Protein AF-A0AAD0YWC1-F1 (afdb_monomer)

Organism: Chryseobacterium indologenes (NCBI:txid253)

Mean predicted aligned error: 8.87 Å

pLDDT: mean 83.75, std 15.55, range [43.84, 98.12]

Nearest PDB structures (foldseek):
  6nob-assembly1_A  TM=5.459E-01  e=6.548E-01  Bifidobacterium adolescentis ATCC 15703
  4rtd-assembly1_A  TM=4.512E-01  e=3.968E+00  Escherichia coli K-12
  8ges-assembly2_C  TM=3.542E-01  e=1.287E+00  Roseburia hominis
  7u3b-assembly2_F  TM=3.006E-01  e=9.179E-01  Streptomyces venezuelae
  7u39-assembly1_E  TM=3.253E-01  e=2.391E+00  Streptomyces venezuelae

Sequence (137 aa):
MKKLCKIFFFLFIVIFTFSCSSNKVRYTFIPEEKDNKSINVNDLKLLLHLYNEKDILKNILIKTDRGNILYSNEGVFKKKTEFKELELPKDTKSLITIYNNKKNRIEVKKNYKYLYIEFRGSDLLEIVYTTEKPAFI

Foldseek 3Di:
DVVVVVVVVVVVVVVVVVPQDAFAEAEAEDDDDPPDDDPPLQQAKEKEKAAFDPPFWWFKWKAFPVGHTFDGDGGTDPDRIDMDITTDDRPGQWIWMQTLNHTDIGGDDSSARYWYWYDDGRGYIYTYGHNDDDDDD

Structure (mmCIF, N/CA/C/O backbone):
data_AF-A0AAD0YWC1-F1
#
_entry.id   AF-A0AAD0YWC1-F1
#
loop_
_atom_site.group_PDB
_atom_site.id
_atom_site.type_symbol
_atom_site.label_atom_id
_atom_site.label_alt_id
_atom_site.label_comp_id
_atom_site.label_asym_id
_atom_site.label_entity_id
_atom_site.label_seq_id
_atom_site.pdbx_PDB_ins_code
_atom_site.Cartn_x
_atom_site.Cartn_y
_atom_s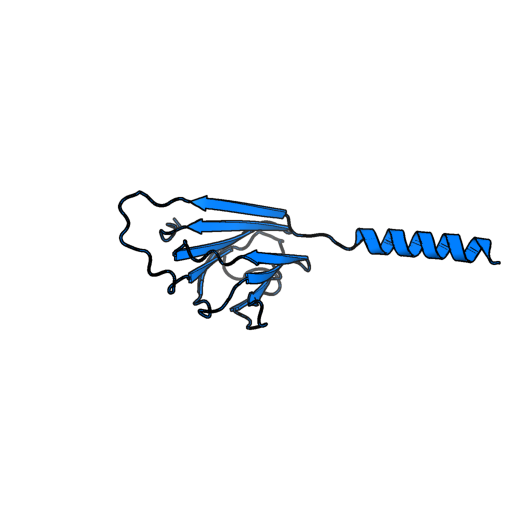ite.Cartn_z
_atom_site.occupancy
_atom_site.B_iso_or_equiv
_atom_site.auth_seq_id
_atom_site.auth_comp_id
_atom_site.auth_asym_id
_atom_site.auth_atom_id
_atom_site.pdbx_P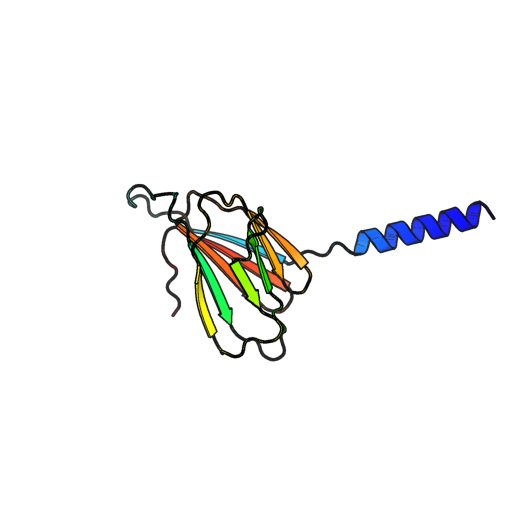DB_model_num
ATOM 1 N N . MET A 1 1 ? -18.291 22.833 -43.891 1.00 50.78 1 MET A N 1
ATOM 2 C CA . MET A 1 1 ? -17.442 22.961 -42.677 1.00 50.78 1 MET A CA 1
ATOM 3 C C . MET A 1 1 ? -18.086 22.431 -41.385 1.00 50.78 1 MET A C 1
ATOM 5 O O . MET A 1 1 ? -17.398 21.740 -40.650 1.00 50.78 1 MET A O 1
ATOM 9 N N . LYS A 1 2 ? -19.391 22.632 -41.113 1.00 50.75 2 LYS A N 1
ATOM 10 C CA . LYS A 1 2 ? -20.045 22.167 -39.859 1.00 50.75 2 LYS A CA 1
ATOM 11 C C . LYS A 1 2 ? -20.023 20.639 -39.600 1.00 50.75 2 LYS A C 1
ATOM 13 O O . LYS A 1 2 ? -20.012 20.231 -38.444 1.00 50.75 2 LYS A O 1
ATOM 18 N N . LYS A 1 3 ? -20.009 19.790 -40.642 1.00 52.44 3 LYS A N 1
ATOM 19 C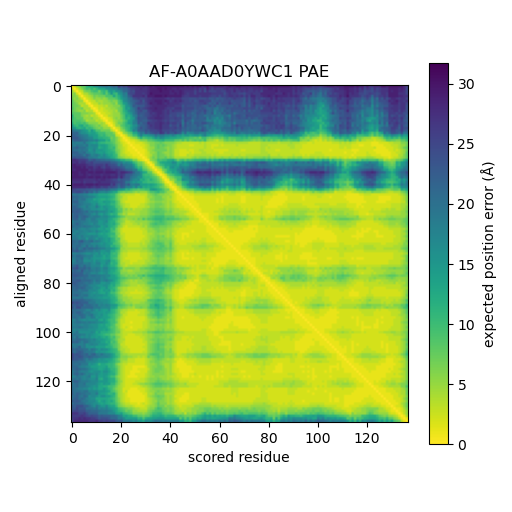 CA . LYS A 1 3 ? -19.973 18.313 -40.502 1.00 52.44 3 LYS A CA 1
ATOM 20 C C . LYS A 1 3 ? -18.582 17.758 -40.139 1.00 52.44 3 LYS A C 1
ATOM 22 O O . LYS A 1 3 ? -18.509 16.812 -39.366 1.00 52.44 3 LYS A O 1
ATOM 27 N N . LEU A 1 4 ? -17.501 18.376 -40.628 1.00 55.31 4 LEU A N 1
ATOM 28 C CA . LEU A 1 4 ? -16.116 17.970 -40.329 1.00 55.31 4 LEU A CA 1
ATOM 29 C C . LEU A 1 4 ? -15.742 18.256 -38.866 1.00 55.31 4 LEU A C 1
ATOM 31 O O . LEU A 1 4 ? -15.158 17.396 -38.216 1.00 55.31 4 LEU A O 1
ATOM 35 N N . CYS A 1 5 ? -16.174 19.394 -38.305 1.00 57.56 5 CYS A N 1
ATOM 36 C CA . CYS A 1 5 ? -15.966 19.697 -36.882 1.00 57.56 5 CYS A CA 1
ATOM 37 C C . CYS A 1 5 ? -16.608 18.663 -35.945 1.00 57.56 5 CYS A C 1
ATOM 39 O O . CYS A 1 5 ? -16.010 18.323 -34.931 1.00 57.56 5 CYS A O 1
ATOM 41 N N . LYS A 1 6 ? -17.794 18.131 -36.280 1.00 58.00 6 LYS A N 1
ATOM 42 C CA . LYS A 1 6 ? -18.452 17.103 -35.454 1.00 58.00 6 LYS A CA 1
ATOM 43 C C . LYS A 1 6 ? -17.664 15.792 -35.415 1.00 58.00 6 LYS A C 1
ATOM 45 O O . LYS A 1 6 ? -17.596 15.176 -34.361 1.00 58.00 6 LYS A O 1
ATOM 50 N N . ILE A 1 7 ? -17.049 15.396 -36.531 1.00 65.00 7 ILE A N 1
ATOM 51 C CA . ILE A 1 7 ? -16.244 14.167 -36.625 1.00 65.00 7 ILE A CA 1
ATOM 52 C C . ILE A 1 7 ? -14.958 14.301 -35.804 1.00 65.00 7 ILE A C 1
ATOM 54 O O . ILE A 1 7 ? -14.653 13.414 -35.014 1.00 65.00 7 ILE A O 1
ATOM 58 N N . PHE A 1 8 ? -14.253 15.432 -35.916 1.00 62.03 8 PHE A N 1
ATOM 59 C CA . PHE A 1 8 ? -13.064 15.699 -35.098 1.00 62.03 8 PHE A CA 1
ATOM 60 C C . PHE A 1 8 ? -13.385 15.756 -33.600 1.00 62.03 8 PHE A C 1
ATOM 62 O O . PHE A 1 8 ? -12.630 15.221 -32.794 1.00 62.03 8 PHE A O 1
ATOM 69 N N . PHE A 1 9 ? -14.526 16.340 -33.223 1.00 62.38 9 PHE A N 1
ATOM 70 C CA . PHE A 1 9 ? -14.965 16.388 -31.828 1.00 62.38 9 PHE A CA 1
ATOM 71 C C . PHE A 1 9 ? -15.286 14.991 -31.275 1.00 62.38 9 PHE A C 1
ATOM 73 O O . PHE A 1 9 ? -14.895 14.662 -30.159 1.00 62.38 9 PHE A O 1
ATOM 80 N N . PHE A 1 10 ? -15.931 14.136 -32.075 1.00 63.47 10 PHE A N 1
ATOM 81 C CA . PHE A 1 10 ? -16.217 12.751 -31.695 1.00 63.47 10 PHE A CA 1
ATOM 82 C C . PHE A 1 10 ? -14.931 11.921 -31.561 1.00 63.47 10 PHE A C 1
ATOM 84 O O . PHE A 1 10 ? -14.783 11.171 -30.601 1.00 63.47 10 PHE A O 1
ATOM 91 N N . LEU A 1 11 ? -13.965 12.113 -32.468 1.00 63.31 11 LEU A N 1
ATOM 92 C CA . LEU A 1 11 ? -12.658 11.452 -32.411 1.00 63.31 11 LEU A CA 1
ATOM 93 C C . LEU A 1 11 ? -11.869 11.859 -31.153 1.00 63.31 11 LEU A C 1
ATOM 95 O O . LEU A 1 11 ? -11.266 11.012 -30.500 1.00 63.31 11 LEU A O 1
ATOM 99 N N . PHE A 1 12 ? -11.921 13.140 -30.775 1.00 61.75 12 PHE A N 1
ATOM 100 C CA . PHE A 1 12 ? -11.259 13.662 -29.577 1.00 61.75 12 PHE A CA 1
ATOM 101 C C . PHE A 1 12 ? -11.865 13.092 -28.284 1.00 61.75 12 PHE A C 1
ATOM 103 O O . PHE A 1 12 ? -11.129 12.707 -27.380 1.00 61.75 12 PHE A O 1
ATOM 110 N N . ILE A 1 13 ? -13.195 12.952 -28.217 1.00 62.66 13 ILE A N 1
ATOM 111 C CA . ILE A 1 13 ? -13.880 12.311 -27.081 1.00 62.66 13 ILE A CA 1
ATOM 112 C C . ILE A 1 13 ? -13.469 10.839 -26.959 1.00 62.66 13 ILE A C 1
ATOM 114 O O . ILE A 1 13 ? -13.142 10.388 -25.863 1.00 62.66 13 ILE A O 1
ATOM 118 N N . VAL A 1 14 ? -13.424 10.104 -28.075 1.00 60.19 14 VAL A N 1
ATOM 119 C CA . VAL A 1 14 ? -13.017 8.690 -28.079 1.00 60.19 14 VAL A CA 1
ATOM 120 C C . VAL A 1 14 ? -11.582 8.539 -27.558 1.00 60.19 14 VAL A C 1
ATOM 122 O O . VAL A 1 14 ? -11.350 7.732 -26.659 1.00 60.19 14 VAL A O 1
ATOM 125 N N . ILE A 1 15 ? -10.641 9.375 -28.011 1.00 60.12 15 ILE A N 1
ATOM 126 C CA . ILE A 1 15 ? -9.244 9.364 -27.533 1.00 60.12 15 ILE A CA 1
ATOM 127 C C . ILE A 1 15 ? -9.156 9.666 -26.026 1.00 60.12 15 ILE A C 1
ATOM 129 O O . ILE A 1 15 ? -8.411 8.998 -25.309 1.00 60.12 15 ILE A O 1
ATOM 133 N N . PHE A 1 16 ? -9.951 10.613 -25.514 1.00 55.38 16 PHE A N 1
ATOM 134 C CA . PHE A 1 16 ? -9.962 10.947 -24.085 1.00 55.38 16 PHE A CA 1
ATOM 135 C C . PHE A 1 16 ? -10.535 9.828 -23.202 1.00 55.38 16 PHE A C 1
ATOM 137 O O . PHE A 1 16 ? -10.080 9.650 -22.071 1.00 55.38 16 PHE A O 1
ATOM 144 N N . THR A 1 17 ? -11.479 9.027 -23.706 1.00 54.66 17 THR A N 1
ATOM 145 C CA . THR A 1 17 ? -12.059 7.915 -22.930 1.00 54.66 17 THR A CA 1
ATOM 146 C C . THR A 1 17 ? -11.120 6.716 -22.752 1.00 54.66 17 THR A C 1
ATOM 148 O O . THR A 1 17 ? -11.257 5.987 -21.772 1.00 54.66 17 THR A O 1
ATOM 151 N N . PHE A 1 18 ? -10.114 6.539 -23.620 1.00 51.84 18 PHE A N 1
ATOM 152 C CA . PHE A 1 18 ? -9.137 5.442 -23.506 1.00 51.84 18 PHE A CA 1
ATOM 153 C C . PHE A 1 18 ? -8.003 5.704 -22.502 1.00 51.84 18 PHE A C 1
ATOM 155 O O . PHE A 1 18 ? -7.241 4.795 -22.178 1.00 51.84 18 PHE A O 1
ATOM 162 N N . SER A 1 19 ? -7.885 6.923 -21.968 1.00 50.22 19 SER A N 1
ATOM 163 C CA . SER A 1 19 ? -6.762 7.305 -21.100 1.00 50.22 19 SER A CA 1
ATOM 164 C C . SER A 1 19 ? -6.906 6.854 -19.637 1.00 50.22 19 SER A C 1
ATOM 166 O O . SER A 1 19 ? -5.973 7.036 -18.851 1.00 50.22 19 SER A O 1
ATOM 168 N N . CYS A 1 20 ? -8.040 6.281 -19.224 1.00 57.75 20 CYS A N 1
ATOM 169 C CA . CYS A 1 20 ? -8.282 5.950 -17.819 1.00 57.75 20 CYS A CA 1
ATOM 170 C C . CYS A 1 20 ? -7.922 4.486 -17.504 1.00 57.75 20 CYS A C 1
ATOM 172 O O . CYS A 1 20 ? -8.798 3.663 -17.252 1.00 57.75 20 CYS A O 1
ATOM 174 N N . SER A 1 21 ? -6.627 4.146 -17.523 1.00 69.06 21 SER A N 1
ATOM 175 C CA . SER A 1 21 ? -6.161 2.820 -17.085 1.00 69.06 21 SER A CA 1
ATOM 176 C C . SER A 1 21 ? -5.861 2.804 -15.580 1.00 69.06 21 SER A C 1
ATOM 178 O O . SER A 1 21 ? -5.118 3.652 -15.079 1.00 69.06 21 SER A O 1
ATOM 180 N N . SER A 1 22 ? -6.422 1.840 -14.850 1.00 77.25 22 SER A N 1
ATOM 181 C CA . SER A 1 22 ? -6.064 1.562 -13.453 1.00 77.25 22 SER A CA 1
ATOM 182 C C . SER A 1 22 ? -5.014 0.453 -13.370 1.00 77.25 22 SER A C 1
ATOM 184 O O . SER A 1 22 ? -4.742 -0.250 -14.352 1.00 77.25 22 SER A O 1
ATOM 186 N N . ASN A 1 23 ? -4.402 0.284 -12.196 1.00 89.44 23 ASN A N 1
ATOM 187 C CA . ASN A 1 23 ? -3.658 -0.946 -11.932 1.00 89.44 23 ASN A CA 1
ATOM 188 C C . ASN A 1 23 ? -4.640 -2.108 -11.778 1.00 89.44 23 ASN A C 1
ATOM 190 O O . ASN A 1 23 ? -5.819 -1.910 -11.465 1.00 89.44 23 ASN A O 1
ATOM 194 N N . LYS A 1 24 ? -4.145 -3.327 -11.987 1.00 93.06 24 LYS A N 1
ATOM 195 C CA . LYS A 1 24 ? -4.835 -4.522 -11.511 1.00 93.06 24 LYS A CA 1
ATOM 196 C C . LYS A 1 24 ? -4.700 -4.526 -9.997 1.00 93.06 24 LYS A C 1
ATOM 198 O O . LYS A 1 24 ? -3.595 -4.389 -9.479 1.00 93.06 24 LYS A O 1
ATOM 203 N N . VAL A 1 25 ? -5.814 -4.660 -9.291 1.00 94.19 25 VAL A N 1
ATOM 204 C CA . VAL A 1 25 ? -5.824 -4.660 -7.829 1.00 94.19 25 VAL A CA 1
ATOM 205 C C . VAL A 1 25 ? -6.472 -5.946 -7.351 1.00 94.19 25 VAL A C 1
ATOM 207 O O . VAL A 1 25 ? -7.592 -6.260 -7.750 1.00 94.19 25 VAL A O 1
ATOM 210 N N . ARG A 1 26 ? -5.756 -6.704 -6.521 1.00 95.56 26 ARG A N 1
ATOM 211 C CA . ARG A 1 26 ? -6.263 -7.915 -5.873 1.00 95.56 26 ARG A CA 1
ATOM 212 C C . ARG A 1 26 ? -6.383 -7.668 -4.384 1.00 95.56 26 ARG A C 1
ATOM 214 O O . ARG A 1 26 ? -5.447 -7.165 -3.770 1.00 95.56 26 ARG A O 1
ATOM 221 N N . TYR A 1 27 ? -7.528 -8.038 -3.830 1.00 94.81 27 TYR A N 1
ATOM 222 C CA . TYR A 1 27 ? -7.821 -7.897 -2.414 1.00 94.81 27 TYR A CA 1
ATOM 223 C C . TYR A 1 27 ? -7.935 -9.268 -1.765 1.00 94.81 27 TYR A C 1
ATOM 225 O O . TYR A 1 27 ? -8.699 -10.110 -2.234 1.00 94.81 27 TYR A O 1
ATOM 233 N N . THR A 1 28 ? -7.231 -9.442 -0.656 1.00 94.19 28 THR A N 1
ATOM 234 C CA . THR A 1 28 ? -7.355 -10.599 0.226 1.00 94.19 28 THR A CA 1
ATOM 235 C C . THR A 1 28 ? -7.749 -10.106 1.610 1.00 94.19 28 THR A C 1
ATOM 237 O O . THR A 1 28 ? -7.172 -9.155 2.137 1.00 94.19 28 THR A O 1
ATOM 240 N N . PHE A 1 29 ? -8.739 -10.760 2.204 1.00 90.94 29 PHE A N 1
ATOM 241 C CA . PHE A 1 29 ? -9.217 -10.471 3.549 1.00 90.94 29 PHE A CA 1
ATOM 242 C C . PHE A 1 29 ? -8.980 -11.716 4.392 1.00 90.94 29 PHE A C 1
ATOM 244 O O . PHE A 1 29 ? -9.612 -12.739 4.143 1.00 90.94 29 PHE A O 1
ATOM 251 N N . ILE A 1 30 ? -8.055 -11.642 5.346 1.00 87.00 30 ILE A N 1
ATOM 252 C CA . ILE A 1 30 ? -7.760 -12.746 6.261 1.00 87.00 30 ILE A CA 1
ATOM 253 C C . ILE A 1 30 ? -8.623 -12.528 7.509 1.00 87.00 30 ILE A C 1
ATOM 255 O O . ILE A 1 30 ? -8.375 -11.567 8.243 1.00 87.00 30 ILE A O 1
ATOM 259 N N . PRO A 1 31 ? -9.695 -13.318 7.709 1.00 72.12 31 PRO A N 1
ATOM 260 C CA . PRO A 1 31 ? -10.554 -13.177 8.877 1.00 72.12 31 PRO A CA 1
ATOM 261 C C . PRO A 1 31 ? -9.808 -13.583 10.152 1.00 72.12 31 PRO A C 1
ATOM 263 O O . PRO A 1 31 ? -8.897 -14.405 10.111 1.00 72.12 31 PRO A O 1
ATOM 266 N N . GLU A 1 32 ? -10.218 -13.014 11.283 1.00 66.88 32 GLU A N 1
ATOM 267 C CA . GLU A 1 32 ? -9.710 -13.408 12.598 1.00 66.88 32 GLU A CA 1
ATOM 268 C C . GLU A 1 32 ? -10.087 -14.844 12.957 1.00 66.88 32 GLU A C 1
ATOM 270 O O . GLU A 1 32 ? -11.216 -15.282 12.719 1.00 66.88 32 GLU A O 1
ATOM 275 N N . GLU A 1 33 ? -9.177 -15.539 13.638 1.00 62.59 33 GLU A N 1
ATOM 276 C CA . GLU A 1 33 ? -9.574 -16.623 14.530 1.00 62.59 33 GLU A CA 1
ATOM 277 C C . GLU A 1 33 ? -10.397 -16.037 15.690 1.00 62.59 33 GLU A C 1
ATOM 279 O O . GLU A 1 33 ? -10.063 -14.988 16.245 1.00 62.59 33 GLU A O 1
ATOM 284 N N . LYS A 1 34 ? -11.507 -16.705 16.035 1.00 57.56 34 LYS A N 1
ATOM 285 C CA . LYS A 1 34 ? -12.596 -16.203 16.902 1.00 57.56 34 LYS A CA 1
ATOM 286 C C . LYS A 1 34 ? -12.176 -15.754 18.313 1.00 57.56 34 LYS A C 1
ATOM 288 O O . LYS A 1 34 ? -12.987 -15.134 18.996 1.00 57.56 34 LYS A O 1
ATOM 293 N N . ASP A 1 35 ? -10.944 -16.031 18.729 1.00 56.06 35 ASP A N 1
ATOM 294 C CA . ASP A 1 35 ? -10.462 -15.842 20.101 1.00 56.06 35 ASP A CA 1
ATOM 295 C C . ASP A 1 35 ? -9.613 -14.575 20.310 1.00 56.06 35 ASP A C 1
ATOM 297 O O . ASP A 1 35 ? -9.139 -14.309 21.421 1.00 56.06 35 ASP A O 1
ATOM 301 N N . ASN A 1 36 ? -9.424 -13.745 19.278 1.00 52.41 36 ASN A N 1
ATOM 302 C CA . ASN A 1 36 ? -8.609 -12.542 19.412 1.00 52.41 36 ASN A CA 1
ATOM 303 C C . ASN A 1 36 ? -9.355 -11.415 20.151 1.00 52.41 36 ASN A C 1
ATOM 305 O O . ASN A 1 36 ? -10.312 -10.813 19.666 1.00 52.41 36 ASN A O 1
ATOM 309 N N . LYS A 1 37 ? -8.873 -11.127 21.367 1.00 55.34 37 LYS A N 1
ATOM 310 C CA . LYS A 1 37 ? -9.246 -9.987 22.218 1.00 55.34 37 LYS A CA 1
ATOM 311 C C . LYS A 1 37 ? -9.399 -8.709 21.389 1.00 55.34 37 LYS A C 1
ATOM 313 O O . LYS A 1 37 ? -8.536 -8.419 20.561 1.00 55.34 37 LYS A O 1
ATOM 318 N N . SER A 1 38 ? -10.461 -7.949 21.677 1.00 56.34 38 SER A N 1
ATOM 319 C CA . SER A 1 38 ? -10.868 -6.704 21.009 1.00 56.34 38 SER A CA 1
ATOM 320 C C . SER A 1 38 ? -9.700 -5.974 20.343 1.00 56.34 38 SER A C 1
ATOM 322 O O . SER A 1 38 ? -8.850 -5.392 21.027 1.00 56.34 38 SER A O 1
ATOM 324 N N . ILE A 1 39 ? -9.645 -6.007 19.011 1.00 58.34 39 ILE A N 1
ATOM 325 C CA . ILE A 1 39 ? -8.677 -5.222 18.251 1.00 58.34 39 ILE A CA 1
ATOM 326 C C . ILE A 1 39 ? -8.797 -3.766 18.706 1.00 58.34 39 ILE A C 1
ATOM 328 O O . ILE A 1 39 ? -9.868 -3.168 18.579 1.00 58.34 39 ILE A O 1
ATOM 332 N N . ASN A 1 40 ? -7.708 -3.170 19.200 1.00 63.56 40 ASN A N 1
ATOM 333 C CA . ASN A 1 40 ? -7.649 -1.719 19.283 1.00 63.56 40 ASN A CA 1
ATOM 334 C C . ASN A 1 40 ? -7.539 -1.184 17.853 1.00 63.56 40 ASN A C 1
ATOM 336 O O . ASN A 1 40 ? -6.465 -1.063 17.271 1.00 63.56 40 ASN A O 1
ATOM 340 N N . VAL A 1 41 ? -8.707 -0.913 17.289 1.00 57.53 41 VAL A N 1
ATOM 341 C CA . VAL A 1 41 ? -8.993 -0.452 15.927 1.00 57.53 41 VAL A CA 1
ATOM 342 C C . VAL A 1 41 ? -8.167 0.787 15.519 1.00 57.53 41 VAL A C 1
ATOM 344 O O . VAL A 1 41 ? -8.084 1.143 14.344 1.00 57.53 41 VAL A O 1
ATOM 347 N N . ASN A 1 42 ? -7.573 1.474 16.498 1.00 63.56 42 ASN A N 1
ATOM 348 C CA . ASN A 1 42 ? -6.828 2.714 16.321 1.00 63.56 42 ASN A CA 1
ATOM 349 C C . ASN A 1 42 ? -5.331 2.529 16.019 1.00 63.56 42 ASN A C 1
ATOM 351 O O . ASN A 1 42 ? -4.684 3.530 15.718 1.00 63.56 42 ASN A O 1
ATOM 355 N N . ASP A 1 43 ? -4.805 1.300 16.053 1.00 74.38 43 ASP A N 1
ATOM 356 C CA . ASP A 1 43 ? -3.370 1.007 15.877 1.00 74.38 43 ASP A CA 1
ATOM 357 C C . ASP A 1 43 ? -3.057 0.356 14.512 1.00 74.38 43 ASP A C 1
ATOM 359 O O . ASP A 1 43 ? -2.122 -0.434 14.382 1.00 74.38 43 ASP A O 1
ATOM 363 N N . LEU A 1 44 ? -3.868 0.645 13.485 1.00 86.44 44 LEU A N 1
ATOM 364 C CA . LEU A 1 44 ? -3.701 0.065 12.152 1.00 86.44 44 LEU A CA 1
ATOM 365 C C . LEU A 1 44 ? -2.377 0.512 11.517 1.00 86.44 44 LEU A C 1
ATOM 367 O O . LEU A 1 44 ? -2.129 1.707 11.350 1.00 86.44 44 LEU A O 1
ATOM 371 N N . LYS A 1 45 ? -1.563 -0.455 11.085 1.00 92.38 45 LYS A N 1
ATOM 372 C CA . LYS A 1 45 ? -0.271 -0.207 10.433 1.00 92.38 45 LYS A CA 1
ATOM 373 C C . LYS A 1 45 ? -0.287 -0.528 8.945 1.00 92.38 45 LYS A C 1
ATOM 375 O O . LYS A 1 45 ? -0.908 -1.498 8.507 1.00 92.38 45 LYS A O 1
ATOM 380 N N . LEU A 1 46 ? 0.438 0.269 8.166 1.00 94.69 46 LEU A N 1
ATOM 381 C CA . LEU A 1 46 ? 0.701 0.004 6.754 1.00 94.69 46 LEU A CA 1
ATOM 382 C C . LEU A 1 46 ? 1.986 -0.817 6.622 1.00 94.69 46 LEU A C 1
ATOM 384 O O . LEU A 1 46 ? 3.057 -0.367 7.024 1.00 94.69 46 LEU A O 1
ATOM 388 N N . LEU A 1 47 ? 1.886 -2.003 6.032 1.00 95.69 47 LEU A N 1
ATOM 389 C CA . LEU A 1 47 ? 3.019 -2.871 5.733 1.00 95.69 47 LEU A CA 1
ATOM 390 C C . LEU A 1 47 ? 3.300 -2.852 4.231 1.00 95.69 47 LEU A C 1
ATOM 392 O O . LEU A 1 47 ? 2.402 -3.083 3.425 1.00 95.69 47 LEU A O 1
ATOM 396 N N . LEU A 1 48 ? 4.547 -2.597 3.849 1.00 95.69 48 LEU A N 1
ATOM 397 C CA . LEU A 1 48 ? 4.993 -2.619 2.459 1.00 95.69 48 LEU A CA 1
ATOM 398 C C . LEU A 1 48 ? 6.022 -3.728 2.261 1.00 95.69 48 LEU A C 1
ATOM 400 O O . LEU A 1 48 ? 7.035 -3.752 2.963 1.00 95.69 48 LEU A O 1
ATOM 404 N N . HIS A 1 49 ? 5.796 -4.586 1.268 1.00 93.56 49 HIS A N 1
ATOM 405 C CA . HIS A 1 49 ? 6.815 -5.492 0.739 1.00 93.56 49 HIS A CA 1
ATOM 406 C C . HIS A 1 49 ? 7.350 -4.934 -0.573 1.00 93.56 49 HIS A C 1
ATOM 408 O O . HIS A 1 49 ? 6.644 -4.819 -1.577 1.00 93.56 49 HIS A O 1
ATOM 414 N N . LEU A 1 50 ? 8.617 -4.542 -0.534 1.00 93.31 50 LEU A N 1
ATOM 415 C CA . LEU A 1 50 ? 9.307 -3.849 -1.604 1.00 93.31 50 LEU A CA 1
ATOM 416 C C . LEU A 1 50 ? 10.419 -4.765 -2.097 1.00 93.31 50 LEU A C 1
ATOM 418 O O . LEU A 1 50 ? 11.403 -4.973 -1.398 1.00 93.31 50 LEU A O 1
ATOM 422 N N . TYR A 1 51 ? 10.288 -5.327 -3.288 1.00 92.06 51 TYR A N 1
ATOM 423 C CA . TYR A 1 51 ? 11.337 -6.168 -3.859 1.00 92.06 51 TYR A CA 1
ATOM 424 C C . TYR A 1 51 ? 11.638 -5.774 -5.287 1.00 92.06 51 TYR A C 1
ATOM 426 O O . TYR A 1 51 ? 10.758 -5.352 -6.045 1.00 92.06 51 TYR A O 1
ATOM 434 N N . ASN A 1 52 ? 12.909 -5.903 -5.633 1.00 92.44 52 ASN A N 1
ATOM 435 C CA . ASN A 1 52 ? 13.392 -5.651 -6.968 1.00 92.44 52 ASN A CA 1
ATOM 436 C C . ASN A 1 52 ? 12.965 -6.795 -7.899 1.00 92.44 52 ASN A C 1
ATOM 438 O O . ASN A 1 52 ? 13.169 -7.970 -7.598 1.00 92.44 52 ASN A O 1
ATOM 442 N N . GLU A 1 53 ? 12.407 -6.431 -9.046 1.00 92.81 53 GLU A N 1
ATOM 443 C CA . GLU A 1 53 ? 12.182 -7.324 -10.175 1.00 92.81 53 GLU A CA 1
ATOM 444 C C . GLU A 1 53 ? 13.076 -6.831 -11.308 1.00 92.81 53 GLU A C 1
ATOM 446 O O . GLU A 1 53 ? 13.079 -5.642 -11.631 1.00 92.81 53 GLU A O 1
ATOM 451 N N . LYS A 1 54 ? 13.876 -7.737 -11.878 1.00 90.81 54 LYS A N 1
ATOM 452 C CA . LYS A 1 54 ? 14.885 -7.380 -12.875 1.00 90.81 54 LYS A CA 1
ATOM 453 C C . LYS A 1 54 ? 14.236 -6.611 -14.032 1.00 90.81 54 LYS A C 1
ATOM 455 O O . LYS A 1 54 ? 13.277 -7.095 -14.621 1.00 90.81 54 LYS A O 1
ATOM 460 N N . ASP A 1 55 ? 14.787 -5.437 -14.337 1.00 88.38 55 ASP A N 1
ATOM 461 C CA . ASP A 1 55 ? 14.351 -4.546 -15.421 1.00 88.38 55 ASP A CA 1
ATOM 462 C C . ASP A 1 55 ? 12.910 -4.005 -15.281 1.00 88.38 55 ASP A C 1
ATOM 464 O O . ASP A 1 55 ? 12.343 -3.468 -16.231 1.00 88.38 55 ASP A O 1
ATOM 468 N N . ILE A 1 56 ? 12.319 -4.084 -14.082 1.00 93.06 56 ILE A N 1
ATOM 469 C CA . ILE A 1 56 ? 10.976 -3.572 -13.795 1.00 93.06 56 ILE A CA 1
ATOM 470 C C . ILE A 1 56 ? 11.054 -2.291 -12.959 1.00 93.06 56 ILE A C 1
ATOM 472 O O . ILE A 1 56 ? 11.533 -2.274 -11.823 1.00 93.06 56 ILE A O 1
ATOM 476 N N . LEU A 1 57 ? 10.513 -1.205 -13.512 1.00 93.69 57 LEU A N 1
ATOM 477 C CA . LEU A 1 57 ? 10.358 0.064 -12.804 1.00 93.69 57 LEU A CA 1
ATOM 478 C C . LEU A 1 57 ? 9.210 -0.013 -11.794 1.00 93.69 57 LEU A C 1
ATOM 480 O O . LEU A 1 57 ? 8.120 -0.506 -12.102 1.00 93.69 57 LEU A O 1
ATOM 484 N N . LYS A 1 58 ? 9.439 0.539 -10.601 1.00 94.62 58 LYS A N 1
ATOM 485 C CA . LYS A 1 58 ? 8.441 0.626 -9.535 1.00 94.62 58 LYS A CA 1
ATOM 486 C C . LYS A 1 58 ? 8.322 2.058 -9.021 1.00 94.62 58 LYS A C 1
ATOM 488 O O . LYS A 1 58 ? 8.675 2.360 -7.885 1.00 94.62 58 LYS A O 1
ATOM 493 N N . ASN A 1 59 ? 7.786 2.943 -9.861 1.00 96.38 59 ASN A N 1
ATOM 494 C CA . ASN A 1 59 ? 7.468 4.317 -9.472 1.00 96.38 59 ASN A CA 1
ATOM 495 C C . ASN A 1 59 ? 6.242 4.302 -8.561 1.00 96.38 59 ASN A C 1
ATOM 497 O O . ASN A 1 59 ? 5.141 4.003 -9.023 1.00 96.38 59 ASN A O 1
ATOM 501 N N . ILE A 1 60 ? 6.424 4.590 -7.276 1.00 97.56 60 ILE A N 1
ATOM 502 C CA . ILE A 1 60 ? 5.390 4.465 -6.249 1.00 97.56 60 ILE A CA 1
ATOM 503 C C . ILE A 1 60 ? 5.258 5.793 -5.511 1.00 97.56 60 ILE A C 1
ATOM 505 O O . ILE A 1 60 ? 6.244 6.369 -5.066 1.00 97.56 60 ILE A O 1
ATOM 509 N N . LEU A 1 61 ? 4.022 6.235 -5.306 1.00 98.06 61 LEU A N 1
ATOM 510 C CA . LEU A 1 61 ? 3.669 7.272 -4.346 1.00 98.06 61 LEU A CA 1
ATOM 511 C C . LEU A 1 61 ? 2.458 6.801 -3.547 1.00 98.06 61 LEU A C 1
ATOM 513 O O . LEU A 1 61 ? 1.402 6.531 -4.117 1.00 98.06 61 LEU A O 1
ATOM 517 N N . ILE A 1 62 ? 2.595 6.749 -2.227 1.00 98.12 62 ILE A N 1
ATOM 518 C CA . ILE A 1 62 ? 1.499 6.461 -1.304 1.00 98.12 62 ILE A CA 1
ATOM 519 C C . ILE A 1 62 ? 1.261 7.704 -0.465 1.00 98.12 62 ILE A C 1
ATOM 521 O O . ILE A 1 62 ? 2.167 8.194 0.213 1.00 98.12 62 ILE A O 1
ATOM 525 N N . LYS A 1 63 ? 0.029 8.203 -0.489 1.00 97.81 63 LYS A N 1
ATOM 526 C CA . LYS A 1 63 ? -0.402 9.315 0.356 1.00 97.81 63 LYS A CA 1
ATOM 527 C C . LYS A 1 63 ? -1.772 9.062 0.960 1.00 97.81 63 LYS A C 1
ATOM 529 O O . LYS A 1 63 ? -2.556 8.289 0.416 1.00 97.81 63 LYS A O 1
ATOM 534 N N . THR A 1 64 ? -2.082 9.728 2.061 1.00 96.88 64 THR A N 1
ATOM 535 C CA . THR A 1 64 ? -3.433 9.705 2.633 1.00 96.88 64 THR A CA 1
ATOM 536 C C . THR A 1 64 ? -4.419 10.464 1.742 1.00 96.88 64 THR A C 1
ATOM 538 O O . THR A 1 64 ? -4.039 11.227 0.848 1.00 96.88 64 THR A O 1
ATOM 541 N N . ASP A 1 65 ? -5.712 10.300 2.006 1.00 94.56 65 ASP A N 1
ATOM 542 C CA . ASP A 1 65 ? -6.792 11.085 1.400 1.00 94.56 65 ASP A CA 1
ATOM 543 C C . ASP A 1 65 ? -6.694 12.590 1.679 1.00 94.56 65 ASP A C 1
ATOM 545 O O . ASP A 1 65 ? -7.257 13.387 0.932 1.00 94.56 65 ASP A O 1
ATOM 549 N N . ARG A 1 66 ? -5.926 12.974 2.701 1.00 95.12 66 ARG A N 1
ATOM 550 C CA . ARG A 1 66 ? -5.604 14.368 3.038 1.00 95.12 66 ARG A CA 1
ATOM 551 C C . ARG A 1 66 ? -4.317 14.882 2.400 1.00 95.12 66 ARG A C 1
ATOM 553 O O . ARG A 1 66 ? -3.989 16.050 2.555 1.00 95.12 66 ARG A O 1
ATOM 560 N N . GLY A 1 67 ? -3.593 14.025 1.683 1.00 95.00 67 GLY A N 1
ATOM 561 C CA . GLY A 1 67 ? -2.379 14.396 0.962 1.00 95.00 67 GLY A CA 1
ATOM 562 C C . GLY A 1 67 ? -1.067 14.176 1.716 1.00 95.00 67 GLY A C 1
ATOM 563 O O . GLY A 1 67 ? -0.022 14.452 1.135 1.00 95.00 67 GLY A O 1
ATOM 564 N N . ASN A 1 68 ? -1.082 13.627 2.937 1.00 95.75 68 ASN A N 1
ATOM 565 C CA . ASN A 1 68 ? 0.152 13.308 3.664 1.00 95.75 68 ASN A CA 1
ATOM 566 C C . ASN A 1 68 ? 0.891 12.179 2.945 1.00 95.75 68 ASN A C 1
ATOM 568 O O . ASN A 1 68 ? 0.337 11.090 2.792 1.00 95.75 68 ASN A O 1
ATOM 572 N N . ILE A 1 69 ? 2.121 12.431 2.503 1.00 97.38 69 ILE A N 1
ATOM 573 C CA . ILE A 1 69 ? 2.952 11.421 1.843 1.00 97.38 69 ILE A CA 1
ATOM 574 C C . ILE A 1 69 ? 3.457 10.441 2.902 1.00 97.38 69 ILE A C 1
ATOM 576 O O . ILE A 1 69 ? 4.083 10.845 3.876 1.00 97.38 69 ILE A O 1
ATOM 580 N N . LEU A 1 70 ? 3.181 9.155 2.697 1.00 97.12 70 LEU A N 1
ATOM 581 C CA . LEU A 1 70 ? 3.625 8.070 3.576 1.00 97.12 70 LEU A CA 1
ATOM 582 C C . LEU A 1 70 ? 4.853 7.359 3.009 1.00 97.12 70 LEU A C 1
ATOM 584 O O . LEU A 1 70 ? 5.725 6.921 3.752 1.00 97.12 70 LEU A O 1
ATOM 588 N N . TYR A 1 71 ? 4.913 7.224 1.684 1.00 97.69 71 TYR A N 1
ATOM 589 C CA . TYR A 1 71 ? 5.997 6.530 1.006 1.00 97.69 71 TYR A CA 1
ATOM 590 C C . TYR A 1 71 ? 6.147 7.017 -0.432 1.00 97.69 71 TYR A C 1
ATOM 592 O O . TYR A 1 71 ? 5.155 7.321 -1.098 1.00 97.69 71 TYR A O 1
ATOM 600 N N . SER A 1 72 ? 7.385 7.040 -0.923 1.00 97.06 72 SER A N 1
ATOM 601 C CA . SER A 1 72 ? 7.679 7.255 -2.337 1.00 97.06 72 SER A CA 1
ATOM 602 C C . SER A 1 72 ? 8.897 6.448 -2.781 1.00 97.06 72 SER A C 1
ATOM 604 O O . SER A 1 72 ? 9.800 6.186 -1.984 1.00 97.06 72 SER A O 1
ATOM 606 N N . ASN A 1 73 ? 8.894 6.047 -4.048 1.00 96.50 73 ASN A N 1
ATOM 607 C CA . ASN A 1 73 ? 10.026 5.447 -4.739 1.00 96.50 73 ASN A CA 1
ATOM 608 C C . ASN A 1 73 ? 9.995 5.837 -6.217 1.00 96.50 73 ASN A C 1
ATOM 610 O O . ASN A 1 73 ? 8.927 5.854 -6.829 1.00 96.50 73 ASN A O 1
ATOM 614 N N . GLU A 1 74 ? 11.168 6.066 -6.794 1.00 94.88 74 GLU A N 1
ATOM 615 C CA . GLU A 1 74 ? 11.347 6.302 -8.224 1.00 94.88 74 GLU A CA 1
ATOM 616 C C . GLU A 1 74 ? 12.356 5.296 -8.784 1.00 94.88 74 GLU A C 1
ATOM 618 O O . GLU A 1 74 ? 13.419 5.063 -8.206 1.00 94.88 74 GLU A O 1
ATOM 623 N N . GLY A 1 75 ? 12.018 4.686 -9.916 1.00 92.25 75 GLY A N 1
ATOM 624 C CA . GLY A 1 75 ? 12.858 3.722 -10.611 1.00 92.25 75 GLY A CA 1
ATOM 625 C C . GLY A 1 75 ? 12.841 2.320 -10.002 1.00 92.25 75 GLY A C 1
ATOM 626 O O . GLY A 1 75 ? 11.813 1.820 -9.540 1.00 92.25 75 GLY A O 1
ATOM 627 N N . VAL A 1 76 ? 13.991 1.655 -10.076 1.00 90.69 76 VAL A N 1
ATOM 628 C CA . VAL A 1 76 ? 14.199 0.275 -9.621 1.00 90.69 76 VAL A CA 1
ATOM 629 C C . VAL A 1 76 ? 14.655 0.273 -8.160 1.00 90.69 76 VAL A C 1
ATOM 631 O O . VAL A 1 76 ? 15.452 1.118 -7.749 1.00 90.69 76 VAL A O 1
ATOM 634 N N . PHE A 1 77 ? 14.193 -0.694 -7.363 1.00 90.56 77 PHE A N 1
ATOM 635 C CA . PHE A 1 77 ? 14.672 -0.836 -5.989 1.00 90.56 77 PHE A CA 1
ATOM 636 C C . PHE A 1 77 ? 16.149 -1.234 -5.939 1.00 90.56 77 PHE A C 1
ATOM 638 O O . PHE A 1 77 ? 16.581 -2.188 -6.582 1.00 90.56 77 PHE A O 1
ATOM 645 N N . LYS A 1 78 ? 16.923 -0.531 -5.104 1.00 85.69 78 LYS A N 1
ATOM 646 C CA . LYS A 1 78 ? 18.350 -0.828 -4.891 1.00 85.69 78 LYS A CA 1
ATOM 647 C C . LYS A 1 78 ? 18.570 -2.140 -4.136 1.00 85.69 78 LYS A C 1
ATOM 649 O O . LYS A 1 78 ? 19.529 -2.856 -4.401 1.00 85.69 78 LYS A O 1
ATOM 654 N N . LYS A 1 79 ? 17.699 -2.438 -3.167 1.00 87.88 79 LYS A N 1
ATOM 655 C CA . LYS A 1 79 ? 17.740 -3.678 -2.381 1.00 87.88 79 LYS A CA 1
ATOM 656 C C . LYS A 1 79 ? 16.968 -4.774 -3.108 1.00 87.88 79 LYS A C 1
ATOM 658 O O . LYS A 1 79 ? 15.958 -4.490 -3.744 1.00 87.88 79 LYS A O 1
ATOM 663 N N . LYS A 1 80 ? 17.410 -6.028 -2.955 1.00 89.19 80 LYS A N 1
ATOM 664 C CA . LYS A 1 80 ? 16.679 -7.196 -3.471 1.00 89.19 80 LYS A CA 1
ATOM 665 C C . LYS A 1 80 ? 15.271 -7.267 -2.874 1.00 89.19 80 LYS A C 1
ATOM 667 O O . LYS A 1 80 ? 14.315 -7.377 -3.629 1.00 89.19 80 LYS A O 1
ATOM 672 N N . THR A 1 81 ? 15.171 -7.123 -1.553 1.00 92.00 81 THR A N 1
ATOM 673 C CA . THR A 1 81 ? 13.915 -7.093 -0.795 1.00 92.00 81 THR A CA 1
ATOM 674 C C . THR A 1 81 ? 14.059 -6.158 0.407 1.00 92.00 81 THR A C 1
ATOM 676 O O . THR A 1 81 ? 15.127 -6.070 1.014 1.00 92.00 81 THR A O 1
ATOM 679 N N . GLU A 1 82 ? 12.992 -5.446 0.746 1.00 92.25 82 GLU A N 1
ATOM 680 C CA . GLU A 1 82 ? 12.852 -4.573 1.903 1.00 92.25 82 GLU A CA 1
ATOM 681 C C . GLU A 1 82 ? 11.405 -4.628 2.411 1.00 92.25 82 GLU A C 1
ATOM 683 O O . GLU A 1 82 ? 10.453 -4.543 1.635 1.00 92.25 82 GLU A O 1
ATOM 688 N N . PHE A 1 83 ? 11.246 -4.732 3.729 1.00 92.62 83 PHE A N 1
ATOM 689 C CA . PHE A 1 83 ? 9.953 -4.635 4.398 1.00 92.62 83 PHE A CA 1
ATOM 690 C C . PHE A 1 83 ? 9.888 -3.323 5.165 1.00 92.62 83 PHE A C 1
ATOM 692 O O . PHE A 1 83 ? 10.813 -2.993 5.911 1.00 92.62 83 PHE A O 1
ATOM 699 N N . LYS A 1 84 ? 8.801 -2.570 4.990 1.00 94.12 84 LYS A N 1
ATOM 700 C CA . LYS A 1 84 ? 8.555 -1.341 5.751 1.00 94.12 84 LYS A CA 1
ATOM 701 C C . LYS A 1 84 ? 7.252 -1.437 6.515 1.00 94.12 84 LYS A C 1
ATOM 703 O O . LYS A 1 84 ? 6.227 -1.803 5.955 1.00 94.12 84 LYS A O 1
ATOM 708 N N . GLU A 1 85 ? 7.309 -1.051 7.777 1.00 95.19 85 GLU A N 1
ATOM 709 C CA . GLU A 1 85 ? 6.148 -0.830 8.626 1.00 95.19 85 GLU A CA 1
ATOM 710 C C . GLU A 1 85 ? 6.015 0.677 8.836 1.00 95.19 85 GLU A C 1
ATOM 712 O O . GLU A 1 85 ? 6.969 1.338 9.246 1.00 95.19 85 GLU A O 1
ATOM 717 N N . LEU A 1 86 ? 4.859 1.225 8.477 1.00 94.81 86 LEU A N 1
ATOM 718 C CA . LEU A 1 86 ? 4.573 2.651 8.514 1.00 94.81 86 LEU A CA 1
ATOM 719 C C . LEU A 1 86 ? 3.345 2.898 9.386 1.00 94.81 86 LEU A C 1
ATOM 721 O O . LEU A 1 86 ? 2.320 2.224 9.254 1.00 94.81 86 LEU A O 1
ATOM 725 N N . GLU A 1 87 ? 3.450 3.905 10.244 1.00 91.69 87 GLU A N 1
ATOM 726 C CA . GLU A 1 87 ? 2.324 4.395 11.029 1.00 91.69 87 GLU A CA 1
ATOM 727 C C . GLU A 1 87 ? 1.343 5.151 10.127 1.00 91.69 87 GLU A C 1
ATOM 729 O O . GLU A 1 87 ? 1.739 5.935 9.2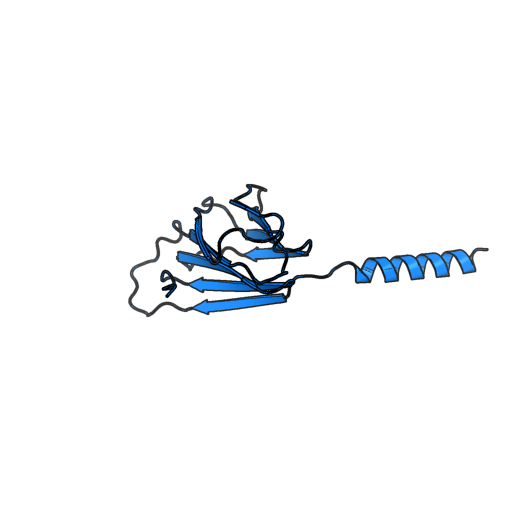56 1.00 91.69 87 GLU A O 1
ATOM 734 N N . LEU A 1 88 ? 0.047 4.923 10.342 1.00 90.19 88 LEU A N 1
ATOM 735 C CA . LEU A 1 88 ? -1.013 5.626 9.631 1.00 90.19 88 LEU A CA 1
ATOM 736 C C . LEU A 1 88 ? -1.637 6.703 10.521 1.00 90.19 88 LEU A C 1
ATOM 738 O O . LEU A 1 88 ? -2.003 6.424 11.663 1.00 90.19 88 LEU A O 1
ATOM 742 N N . PRO A 1 89 ? -1.837 7.933 10.012 1.00 90.00 89 PRO A N 1
ATOM 743 C CA . PRO A 1 89 ? -2.618 8.929 10.735 1.00 90.00 89 PRO A CA 1
ATOM 744 C C . PRO A 1 89 ? -4.018 8.386 11.066 1.00 90.00 89 PRO A C 1
ATOM 746 O O . PRO A 1 89 ? -4.700 7.864 10.179 1.00 90.00 89 PRO A O 1
ATOM 749 N N . LYS A 1 90 ? -4.449 8.525 12.330 1.00 84.00 90 LYS A N 1
ATOM 750 C CA . LYS A 1 90 ? -5.650 7.875 12.911 1.00 84.00 90 LYS A CA 1
ATOM 751 C C . LYS A 1 90 ? -6.961 8.123 12.154 1.00 84.00 90 LYS A C 1
ATOM 753 O O . LYS A 1 90 ? -7.925 7.366 12.271 1.00 84.00 90 LYS A O 1
ATOM 758 N N . ASP A 1 91 ? -7.026 9.204 11.397 1.00 86.94 91 ASP A N 1
ATOM 759 C CA . ASP A 1 91 ? -8.207 9.671 10.683 1.00 86.94 91 ASP A CA 1
ATOM 760 C C . ASP A 1 91 ? -8.132 9.468 9.163 1.00 86.94 91 ASP A C 1
ATOM 762 O O . ASP A 1 91 ? -8.996 9.959 8.428 1.00 86.94 91 ASP A O 1
ATOM 766 N N . THR A 1 92 ? -7.140 8.703 8.703 1.00 91.81 92 THR A N 1
ATOM 767 C CA . THR A 1 92 ? -7.012 8.275 7.310 1.00 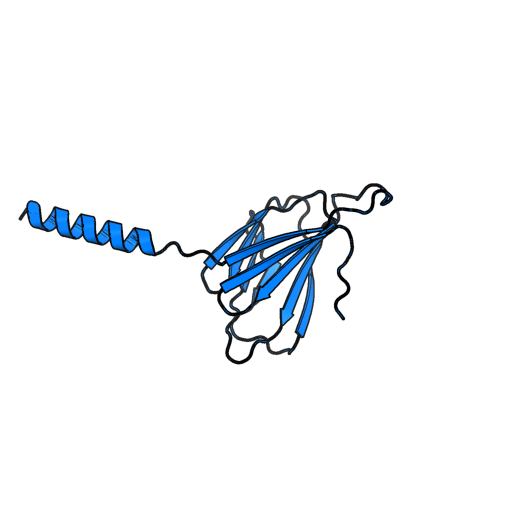91.81 92 THR A CA 1
ATOM 768 C C . THR A 1 92 ? -8.178 7.357 6.944 1.00 91.81 92 THR A C 1
ATOM 770 O O . THR A 1 92 ? -8.322 6.271 7.504 1.00 91.81 92 THR A O 1
ATOM 773 N N . LYS A 1 93 ? -9.012 7.771 5.981 1.00 93.88 93 LYS A N 1
ATOM 774 C CA . LYS A 1 93 ? -10.121 6.936 5.470 1.00 93.88 93 LYS A CA 1
ATOM 775 C C . LYS A 1 93 ? -9.702 6.077 4.284 1.00 93.88 93 LYS A C 1
ATOM 777 O O . LYS A 1 93 ? -10.233 4.992 4.067 1.00 93.88 93 LYS A O 1
ATOM 782 N N . SER A 1 94 ? -8.769 6.578 3.483 1.00 95.81 94 SER A N 1
ATOM 783 C CA . SER A 1 94 ? -8.256 5.868 2.317 1.00 95.81 94 SER A CA 1
ATOM 784 C C . SER A 1 94 ? -6.834 6.298 1.997 1.00 95.81 94 SER A C 1
ATOM 786 O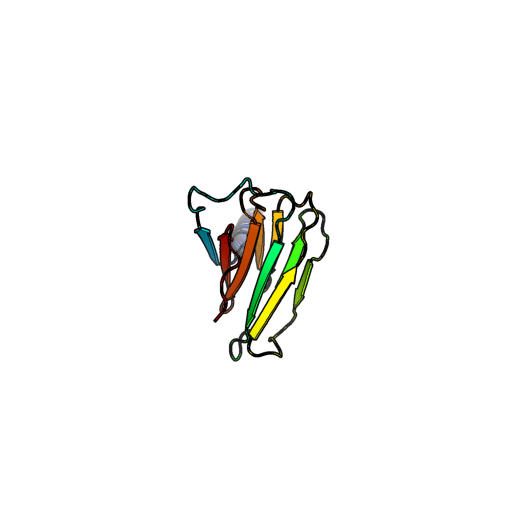 O . SER A 1 94 ? -6.465 7.447 2.237 1.00 95.81 94 SER A O 1
ATOM 788 N N . LEU A 1 95 ? -6.081 5.402 1.376 1.00 96.94 95 LEU A N 1
ATOM 789 C CA . LEU A 1 95 ? -4.804 5.691 0.748 1.00 96.94 95 LEU A CA 1
ATOM 790 C C . LEU A 1 95 ? -5.000 5.942 -0.742 1.00 96.94 95 LEU A C 1
ATOM 792 O O . LEU A 1 95 ? -5.773 5.261 -1.418 1.00 96.94 95 LEU A O 1
ATOM 796 N N . ILE A 1 96 ? -4.285 6.931 -1.254 1.00 97.00 96 ILE A N 1
ATOM 797 C CA . ILE A 1 96 ? -4.110 7.181 -2.675 1.00 97.00 96 ILE A CA 1
ATOM 798 C C . ILE A 1 96 ? -2.741 6.629 -3.054 1.00 97.00 96 ILE A C 1
ATOM 800 O O . ILE A 1 96 ? -1.713 7.213 -2.709 1.00 97.00 96 ILE A O 1
ATOM 804 N N . THR A 1 97 ? -2.750 5.518 -3.782 1.00 96.81 97 THR A N 1
ATOM 805 C CA . THR A 1 97 ? -1.549 4.842 -4.271 1.00 96.81 97 THR A CA 1
ATOM 806 C C . THR A 1 97 ? -1.417 5.092 -5.763 1.00 96.81 97 THR A C 1
ATOM 808 O O . THR A 1 97 ? -2.241 4.637 -6.558 1.00 96.81 97 THR A O 1
ATOM 811 N N . ILE A 1 98 ? -0.382 5.825 -6.154 1.00 96.25 98 ILE A N 1
ATOM 812 C CA . ILE A 1 98 ? 0.032 5.970 -7.546 1.00 96.25 98 ILE A CA 1
ATOM 813 C C . ILE A 1 98 ? 1.162 4.980 -7.771 1.00 96.25 98 ILE A C 1
ATOM 815 O O . ILE A 1 98 ? 2.182 5.051 -7.095 1.00 96.25 98 ILE A O 1
ATOM 819 N N . TYR A 1 99 ? 0.969 4.051 -8.697 1.00 96.12 99 TYR A N 1
ATOM 820 C CA . TYR A 1 99 ? 1.982 3.071 -9.060 1.00 96.12 99 TYR A CA 1
ATOM 821 C C . TYR A 1 99 ? 2.103 3.024 -10.577 1.00 96.12 99 TYR A C 1
ATOM 823 O O . TYR A 1 99 ? 1.098 2.822 -11.261 1.00 96.12 99 TYR A O 1
ATOM 831 N N . ASN A 1 100 ? 3.307 3.307 -11.081 1.00 94.75 100 ASN A N 1
ATOM 832 C CA . ASN A 1 100 ? 3.629 3.434 -12.503 1.00 94.75 100 ASN A CA 1
ATOM 833 C C . ASN A 1 100 ? 2.607 4.299 -13.262 1.00 94.75 100 ASN A C 1
ATOM 835 O O . ASN A 1 100 ? 2.013 3.885 -14.253 1.00 94.75 100 ASN A O 1
ATOM 839 N N . ASN A 1 101 ? 2.393 5.519 -12.752 1.00 91.88 101 ASN A N 1
ATOM 840 C CA . ASN A 1 101 ? 1.464 6.537 -13.266 1.00 91.88 101 ASN A CA 1
ATOM 841 C C . ASN A 1 101 ? -0.032 6.190 -13.184 1.00 91.88 101 ASN A C 1
ATOM 843 O O . ASN A 1 101 ? -0.866 7.005 -13.575 1.00 91.88 101 ASN A O 1
ATOM 847 N N . LYS A 1 102 ? -0.404 5.037 -12.618 1.00 93.31 102 LYS A N 1
ATOM 848 C CA . LYS A 1 102 ? -1.807 4.661 -12.422 1.00 93.31 102 LYS A CA 1
ATOM 849 C C . LYS A 1 102 ? -2.228 4.874 -10.976 1.00 93.31 102 LYS A C 1
ATOM 851 O O . LYS A 1 102 ? -1.599 4.380 -10.039 1.00 93.31 102 LYS A O 1
ATOM 856 N N . LYS A 1 103 ? -3.313 5.624 -10.792 1.00 94.44 103 LYS A N 1
ATOM 857 C CA . LYS A 1 103 ? -3.853 5.999 -9.481 1.00 94.44 103 LYS A CA 1
ATOM 858 C C . LYS A 1 103 ? -4.879 4.973 -9.006 1.00 94.44 103 LYS A C 1
ATOM 860 O O . LYS A 1 103 ? -5.801 4.636 -9.738 1.00 94.44 103 LYS A O 1
ATOM 865 N N . ASN A 1 104 ? -4.760 4.552 -7.753 1.00 94.62 104 ASN A N 1
ATOM 866 C CA . ASN A 1 104 ? -5.675 3.629 -7.089 1.00 94.62 104 ASN A CA 1
ATOM 867 C C . ASN A 1 104 ? -6.049 4.200 -5.723 1.00 94.62 104 ASN A C 1
ATOM 869 O O . ASN A 1 104 ? -5.225 4.830 -5.055 1.00 94.62 104 ASN A O 1
ATOM 873 N N . ARG A 1 105 ? -7.300 3.994 -5.316 1.00 95.75 105 ARG A N 1
ATOM 874 C CA . ARG A 1 105 ? -7.786 4.366 -3.989 1.00 95.75 105 ARG A CA 1
ATOM 875 C C . ARG A 1 105 ? -8.020 3.097 -3.186 1.00 95.75 105 ARG A C 1
ATOM 877 O O . ARG A 1 105 ? -8.781 2.240 -3.616 1.00 95.75 105 ARG A O 1
ATOM 884 N N . ILE A 1 106 ? -7.370 2.994 -2.037 1.00 95.69 106 ILE A N 1
ATOM 885 C CA . ILE A 1 106 ? -7.438 1.836 -1.148 1.00 95.69 106 ILE A CA 1
ATOM 886 C C . ILE A 1 106 ? -8.133 2.285 0.128 1.00 95.69 106 ILE A C 1
ATOM 888 O O . ILE A 1 106 ? -7.673 3.212 0.788 1.00 95.69 106 ILE A O 1
ATOM 892 N N . GLU A 1 107 ? -9.262 1.676 0.463 1.00 95.00 107 GLU A N 1
ATOM 893 C CA . GLU A 1 107 ? -9.980 1.982 1.700 1.00 95.00 107 GLU A CA 1
ATOM 894 C C . GLU A 1 107 ? -9.173 1.515 2.921 1.00 95.00 107 GLU A C 1
ATOM 896 O O . GLU A 1 107 ? -8.592 0.433 2.916 1.00 95.00 107 GLU A O 1
ATOM 901 N N . VAL A 1 108 ? -9.138 2.304 3.992 1.00 92.00 108 VAL A N 1
ATOM 902 C CA . VAL A 1 108 ? -8.572 1.850 5.266 1.00 92.00 108 VAL A CA 1
ATOM 903 C C . VAL A 1 108 ? -9.678 1.165 6.060 1.00 92.00 108 VAL A C 1
ATO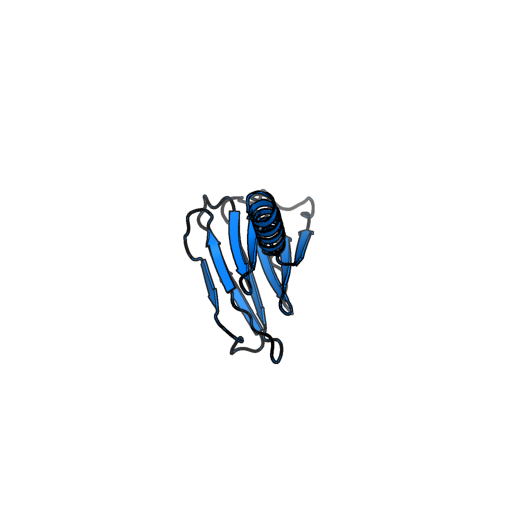M 905 O O . VAL A 1 108 ? -10.598 1.814 6.559 1.00 92.00 108 VAL A O 1
ATOM 908 N N . LYS A 1 109 ? -9.597 -0.163 6.169 1.00 89.75 109 LYS A N 1
ATOM 909 C CA . LYS A 1 109 ? -10.565 -0.963 6.919 1.00 89.75 109 LYS A CA 1
ATOM 910 C C . LYS A 1 109 ? -10.133 -1.091 8.370 1.00 89.75 109 LYS A C 1
ATOM 912 O O . LYS A 1 109 ? -9.178 -1.784 8.694 1.00 89.75 109 LYS A O 1
ATOM 917 N N . LYS A 1 110 ? -10.871 -0.402 9.231 1.00 82.38 110 LYS A N 1
ATOM 918 C CA . LYS A 1 110 ? -10.577 -0.252 10.656 1.00 82.38 110 LYS A CA 1
ATOM 919 C C . LYS A 1 110 ? -10.655 -1.569 11.441 1.00 82.38 110 LYS A C 1
ATOM 921 O O . LYS A 1 110 ? -9.905 -1.757 12.382 1.00 82.38 110 LYS A O 1
ATOM 926 N N . ASN A 1 111 ? -11.475 -2.523 11.014 1.00 84.06 111 ASN A N 1
ATOM 927 C CA . ASN A 1 111 ? -11.580 -3.850 11.631 1.00 84.06 111 ASN A CA 1
ATOM 928 C C . ASN A 1 111 ? -10.352 -4.767 11.412 1.00 84.06 111 ASN A C 1
ATOM 930 O O . ASN A 1 111 ? -10.438 -5.953 11.704 1.00 84.06 111 ASN A O 1
ATOM 934 N N . TYR A 1 112 ? -9.235 -4.242 10.899 1.00 86.50 112 TYR A N 1
ATOM 935 C CA . TYR A 1 112 ? -7.976 -4.960 10.711 1.00 86.50 112 TYR A CA 1
ATOM 936 C C . TYR A 1 112 ? -6.817 -4.215 11.382 1.00 86.50 112 TYR A C 1
ATOM 938 O O . TYR A 1 112 ? -6.840 -2.990 11.481 1.00 86.50 112 TYR A O 1
ATOM 946 N N . LYS A 1 113 ? -5.778 -4.943 11.816 1.00 89.00 113 LYS A N 1
ATOM 947 C CA . LYS A 1 113 ? -4.567 -4.344 12.417 1.00 89.00 113 LYS A CA 1
ATOM 948 C C . LYS A 1 113 ? -3.523 -3.956 11.380 1.00 89.00 113 LYS A C 1
ATOM 950 O O . LYS A 1 113 ? -2.749 -3.031 11.602 1.00 89.00 113 LYS A O 1
ATOM 955 N N . TYR A 1 114 ? -3.496 -4.645 10.247 1.00 91.56 114 TYR A N 1
ATOM 956 C CA . TYR A 1 114 ? -2.505 -4.424 9.208 1.00 91.56 114 TYR A CA 1
ATOM 957 C C . TYR A 1 114 ? -3.176 -4.296 7.846 1.00 91.56 114 TYR A C 1
ATOM 959 O O . TYR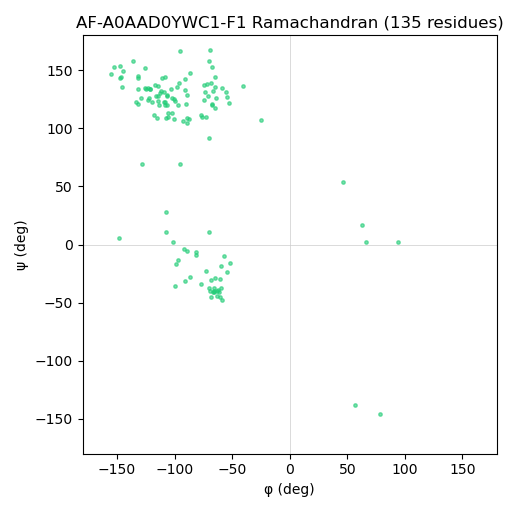 A 1 114 ? -4.019 -5.108 7.457 1.00 91.56 114 TYR A O 1
ATOM 967 N N . LEU A 1 115 ? -2.748 -3.275 7.111 1.00 94.19 115 LEU A N 1
ATOM 968 C CA . LEU A 1 115 ? -2.954 -3.140 5.679 1.00 94.19 115 LEU A CA 1
ATOM 969 C C . LEU A 1 115 ? -1.621 -3.423 5.001 1.00 94.19 115 LEU A C 1
ATOM 971 O O . LEU A 1 115 ? -0.693 -2.628 5.103 1.00 94.19 115 LEU A O 1
ATOM 975 N N . TYR A 1 116 ? -1.526 -4.550 4.316 1.00 95.38 116 TYR A N 1
ATOM 976 C CA . TYR A 1 116 ? -0.348 -4.930 3.555 1.00 95.38 116 TYR A CA 1
ATOM 977 C C . TYR A 1 116 ? -0.525 -4.586 2.077 1.00 95.38 116 TYR A C 1
ATOM 979 O O . TYR A 1 116 ? -1.585 -4.847 1.505 1.00 95.38 116 TYR A O 1
ATOM 987 N N . ILE A 1 117 ? 0.507 -4.001 1.466 1.00 96.12 117 ILE A N 1
ATOM 988 C CA . ILE A 1 117 ? 0.543 -3.678 0.039 1.00 96.12 117 ILE A CA 1
ATOM 989 C C . ILE A 1 117 ? 1.829 -4.228 -0.577 1.00 96.12 117 ILE A C 1
ATOM 991 O O . ILE A 1 117 ? 2.938 -3.894 -0.151 1.00 96.12 117 ILE A O 1
ATOM 995 N N . GLU A 1 118 ? 1.661 -5.009 -1.637 1.00 95.56 118 GLU A N 1
ATOM 996 C CA . GLU A 1 118 ? 2.734 -5.498 -2.492 1.00 95.56 118 GLU A CA 1
ATOM 997 C C . GLU A 1 118 ? 2.580 -4.960 -3.919 1.00 95.56 118 GLU A C 1
ATOM 999 O O . GLU A 1 118 ? 1.484 -4.930 -4.485 1.00 95.56 118 GLU A O 1
ATOM 1004 N N . PHE A 1 119 ? 3.702 -4.546 -4.504 1.00 95.44 119 PHE A N 1
ATOM 1005 C CA . PHE A 1 119 ? 3.793 -4.025 -5.867 1.00 95.44 119 PHE A CA 1
ATOM 1006 C C . PHE A 1 119 ? 4.470 -5.075 -6.747 1.00 95.44 119 PHE A C 1
ATOM 1008 O O . PHE A 1 119 ? 5.674 -5.296 -6.590 1.00 95.44 119 PHE A O 1
ATOM 1015 N N . ARG A 1 120 ? 3.718 -5.719 -7.646 1.00 94.50 120 ARG A N 1
ATOM 1016 C CA . ARG A 1 120 ? 4.195 -6.835 -8.480 1.00 94.50 120 ARG A CA 1
ATOM 1017 C C . ARG A 1 120 ? 4.212 -6.466 -9.959 1.00 94.50 120 ARG A C 1
ATOM 1019 O O . ARG A 1 120 ? 3.240 -5.911 -10.483 1.00 94.50 120 ARG A O 1
ATOM 1026 N N . GLY A 1 121 ? 5.282 -6.840 -10.653 1.00 93.50 121 GLY A N 1
ATOM 1027 C CA . GLY A 1 121 ? 5.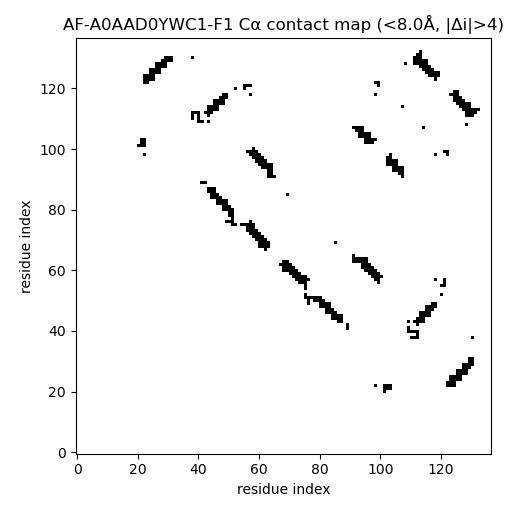459 -6.550 -12.070 1.00 93.50 121 GLY A CA 1
ATOM 1028 C C . GLY A 1 121 ? 5.371 -5.052 -12.352 1.00 93.50 121 GLY A C 1
ATOM 1029 O O . GLY A 1 121 ? 5.913 -4.234 -11.612 1.00 93.50 121 GLY A O 1
ATOM 1030 N N . SER A 1 122 ? 4.691 -4.674 -13.435 1.00 92.69 122 SER A N 1
ATOM 1031 C CA . SER A 1 122 ? 4.524 -3.269 -13.826 1.00 92.69 122 SER A CA 1
ATOM 1032 C C . SER A 1 122 ? 3.183 -2.651 -13.418 1.00 92.69 122 SER A C 1
ATOM 1034 O O . SER A 1 122 ? 3.052 -1.430 -13.489 1.00 92.69 122 SER A O 1
ATOM 1036 N N . ASP A 1 123 ? 2.171 -3.458 -13.076 1.00 93.69 123 ASP A N 1
ATOM 1037 C CA . ASP A 1 123 ? 0.777 -2.998 -12.987 1.00 93.69 123 ASP A CA 1
ATOM 1038 C C . ASP A 1 123 ? -0.098 -3.699 -11.931 1.00 93.69 123 ASP A C 1
ATOM 1040 O O . ASP A 1 123 ? -1.300 -3.421 -11.894 1.00 93.69 123 ASP A O 1
ATOM 1044 N N . LEU A 1 124 ? 0.445 -4.588 -11.089 1.00 95.31 124 LEU A N 1
ATOM 1045 C CA . LEU A 1 124 ? -0.332 -5.336 -10.094 1.00 95.31 124 LEU A CA 1
ATOM 1046 C C . LEU A 1 124 ? -0.079 -4.821 -8.670 1.00 95.31 124 LEU A C 1
ATOM 1048 O O . LEU A 1 124 ? 1.056 -4.743 -8.207 1.00 95.31 124 LEU A O 1
ATOM 1052 N N . LEU A 1 125 ? -1.170 -4.515 -7.970 1.00 95.88 125 LEU A N 1
ATOM 1053 C CA . LEU A 1 125 ? -1.200 -4.261 -6.533 1.00 95.88 125 LEU A CA 1
ATOM 1054 C C . LEU A 1 125 ? -1.879 -5.436 -5.832 1.00 95.88 125 LEU A C 1
ATOM 1056 O O . LEU A 1 125 ? -3.053 -5.714 -6.095 1.00 95.88 125 LEU A O 1
ATOM 1060 N N . GLU A 1 126 ? -1.168 -6.097 -4.925 1.00 96.38 126 GLU A N 1
ATOM 1061 C CA . GLU A 1 126 ? -1.775 -7.057 -4.004 1.00 96.38 126 GLU A CA 1
ATOM 1062 C C . GLU A 1 126 ? -1.983 -6.384 -2.653 1.00 96.38 126 GLU A C 1
ATOM 1064 O O . GLU A 1 126 ? -1.058 -5.825 -2.068 1.00 96.38 126 GLU A O 1
ATOM 1069 N N . ILE A 1 127 ? -3.230 -6.391 -2.194 1.00 96.06 127 ILE A N 1
ATOM 1070 C CA . ILE A 1 127 ? -3.663 -5.728 -0.974 1.00 96.06 127 ILE A CA 1
ATOM 1071 C C . ILE A 1 127 ? -4.214 -6.790 -0.042 1.00 96.06 127 ILE A C 1
ATOM 1073 O O . ILE A 1 127 ? -5.168 -7.488 -0.386 1.00 96.06 127 ILE A O 1
ATOM 1077 N N . VAL A 1 128 ? -3.640 -6.887 1.151 1.00 94.75 128 VAL A N 1
ATOM 1078 C CA . VAL A 1 128 ? -4.070 -7.853 2.159 1.00 94.75 128 VAL A CA 1
ATOM 1079 C C . VAL A 1 128 ? -4.470 -7.110 3.423 1.00 94.75 128 VAL A C 1
ATOM 1081 O O . VAL A 1 128 ? -3.696 -6.325 3.968 1.00 94.75 128 VAL A O 1
ATOM 1084 N N . TYR A 1 129 ? -5.684 -7.369 3.894 1.00 92.31 129 TYR A N 1
ATOM 1085 C CA . TYR A 1 129 ? -6.139 -6.941 5.209 1.00 92.31 129 TYR A CA 1
ATOM 1086 C C . TYR A 1 129 ? -6.040 -8.122 6.164 1.00 92.31 129 TYR A C 1
ATOM 1088 O O . TYR A 1 129 ? -6.581 -9.193 5.884 1.00 92.31 129 TYR A O 1
ATOM 1096 N N . THR A 1 130 ? -5.339 -7.923 7.273 1.00 89.56 130 THR A N 1
ATOM 1097 C CA . THR A 1 130 ? -5.099 -8.969 8.268 1.00 89.56 130 THR A CA 1
ATOM 1098 C C . THR A 1 130 ? -5.027 -8.374 9.669 1.00 89.56 130 THR A C 1
ATOM 1100 O O . THR A 1 130 ? -4.723 -7.195 9.869 1.00 89.56 130 THR A O 1
ATOM 1103 N N . THR A 1 131 ? -5.354 -9.184 10.660 1.00 86.56 131 THR A N 1
ATOM 1104 C CA . THR A 1 131 ? -5.251 -8.855 12.085 1.00 86.56 131 THR A CA 1
ATOM 1105 C C . THR A 1 131 ? -3.966 -9.379 12.708 1.00 86.56 131 THR A C 1
ATOM 1107 O O . THR A 1 131 ? -3.568 -8.916 13.775 1.00 86.56 131 THR A O 1
ATOM 1110 N N . GLU A 1 132 ? -3.270 -10.265 12.004 1.00 84.06 132 GLU A N 1
ATOM 1111 C CA . GLU A 1 132 ? -1.973 -10.801 12.387 1.00 84.06 132 GLU A CA 1
ATOM 1112 C C . GLU A 1 132 ? -0.892 -10.281 11.456 1.00 84.06 132 GLU A C 1
ATOM 1114 O O . GLU A 1 132 ? -1.112 -10.115 10.252 1.00 84.06 132 GLU A O 1
ATOM 1119 N N . LYS A 1 133 ? 0.289 -10.013 12.016 1.00 83.81 133 LYS A N 1
ATOM 1120 C CA . LYS A 1 133 ? 1.424 -9.566 11.218 1.00 83.81 133 LYS A CA 1
ATOM 1121 C C . LYS A 1 133 ? 1.856 -10.730 10.317 1.00 83.81 133 LYS A C 1
ATOM 1123 O O . LYS A 1 133 ? 2.206 -11.779 10.854 1.00 83.81 133 LYS A O 1
ATOM 1128 N N . PRO A 1 134 ? 1.856 -10.566 8.982 1.00 78.81 134 PRO A N 1
ATOM 1129 C CA . PRO A 1 134 ? 2.292 -11.627 8.090 1.00 78.81 134 PRO A CA 1
ATOM 1130 C C . PRO A 1 134 ? 3.740 -12.019 8.401 1.00 78.81 134 PRO A C 1
ATOM 1132 O O . PRO A 1 134 ? 4.602 -11.152 8.572 1.00 78.81 134 PRO A O 1
ATOM 1135 N N . ALA A 1 135 ? 4.002 -13.324 8.470 1.00 73.12 135 ALA A N 1
ATOM 1136 C CA . ALA A 1 135 ? 5.356 -13.850 8.534 1.00 73.12 135 ALA A CA 1
ATOM 1137 C C . ALA A 1 135 ? 5.969 -13.778 7.132 1.00 73.12 135 ALA A C 1
ATOM 1139 O O . ALA A 1 135 ? 5.562 -14.502 6.225 1.00 73.12 135 ALA A O 1
ATOM 1140 N N . PHE A 1 136 ? 6.931 -12.881 6.950 1.00 63.78 136 PHE A N 1
ATOM 1141 C CA . PHE A 1 136 ? 7.743 -12.838 5.742 1.00 63.78 136 PHE A CA 1
ATOM 1142 C C . PHE A 1 136 ? 8.957 -13.740 5.970 1.00 63.78 136 PHE A C 1
ATOM 1144 O O . PHE A 1 136 ? 9.833 -13.386 6.760 1.00 63.78 136 PHE A O 1
ATOM 1151 N N . ILE A 1 137 ? 8.947 -14.927 5.357 1.00 43.84 137 ILE A N 1
ATOM 1152 C CA . ILE A 1 137 ? 10.058 -15.895 5.375 1.00 43.84 137 ILE A CA 1
ATOM 1153 C C . ILE A 1 137 ? 10.985 -15.611 4.194 1.00 43.84 137 ILE A C 1
ATOM 1155 O O . ILE A 1 137 ? 10.455 -15.406 3.078 1.00 43.84 137 ILE A O 1
#

Secondary structure (DSSP, 8-state):
-HHHHHHHHHHHHHHHHTT-PPPEEEEEE-PPPTT-----TT--EEEEEEE--TT----EEEEETT--EEEEE-SS-SSSEEEEEEEPPTT--EEEEEETTEEEEEE--TT-SEEEEEEETTTEEEEEEESS-----

Radius of gyration: 19.23 Å; Cα contacts (8 Å, |Δi|>4): 253; chains: 1; bounding box: 38×40×65 Å

Solvent-accessible surface area (backbone atoms only — not comparable to full-atom values): 8043 Å² total; per-residue (Å²): 116,78,70,58,55,54,52,55,51,53,52,51,53,55,60,60,66,72,70,77,61,64,53,51,74,46,81,45,78,54,80,77,68,95,80,68,73,82,75,70,50,76,66,38,30,39,35,35,52,46,55,47,50,90,97,39,56,50,32,35,40,34,21,35,74,86,62,54,75,77,48,76,43,74,46,58,60,92,49,68,64,49,79,46,80,41,88,54,68,86,82,55,59,28,38,39,37,33,45,62,91,18,65,44,80,43,76,55,64,50,97,24,38,32,44,36,43,33,69,44,78,71,48,36,39,44,36,38,39,21,69,62,83,80,86,87,128